Protein AF-A0A7S2HP47-F1 (afdb_monomer_lite)

Sequence (157 aa):
QTRPSLSLEQALSMQTELRDGFSSQFFQRELQILEKAYKSVPDTFIAERAKLFLTVQGPILTRYGFEASREGVIAMLDAAARFNDNKDYVTNRDALNKLIGLVDMDCGGSVLVRHLIDNVSLEVQVPRHGTFWDVKRALSELAGSDEILNKGVLCRR

Secondary structure (DSSP, 8-state):
-PPPPPPHHHHHHHHHHHHHHHHSHHHHHHHHHHHHHHTT-HHHHHHHHHHHHHHHHHHHHHHTT--SSHHHHHHHHHHHGGGTT-HHHHHHHHHHHHHTT---S--PEEEEEE-TTT--EEEEEE-TT--HHHHHHHHHHHHT-THHHHH------

Radius of gyration: 17.62 Å; chains: 1; bounding box: 33×52×38 Å

Organism: NCBI:txid327968

pLDDT: mean 78.92, std 16.42, range [37.59, 97.62]

Foldseek 3Di:
DDQQADDPVLLLVLLVQLLVLLLDPVLVVVLVVLCVVCVVPVVSSVVVLVVSSLVSNQVSLVVSPFHSDPVSVVSSCVNCVVCCVPPSSVVSVVSSCVSNVVDDDDDFDWDWDAQPPPRDIDIFTAGPSRDVLRVLVRLCVVQVHCCCNVPVHNDDD

Structure (mmCIF, N/CA/C/O backbone):
data_AF-A0A7S2HP47-F1
#
_entry.id   AF-A0A7S2HP47-F1
#
loop_
_atom_site.group_PDB
_atom_site.id
_atom_site.type_symbol
_atom_site.label_atom_id
_atom_site.label_alt_id
_atom_site.label_comp_id
_atom_site.label_asym_id
_atom_site.label_entity_id
_atom_site.label_seq_id
_atom_site.pdbx_PDB_ins_code
_atom_site.Cartn_x
_atom_site.Cartn_y
_atom_site.Cartn_z
_atom_site.occupancy
_atom_site.B_iso_or_equiv
_atom_site.auth_seq_id
_atom_site.auth_comp_id
_atom_site.auth_asym_id
_atom_site.auth_atom_id
_atom_site.pdbx_PDB_model_num
ATOM 1 N N . GLN A 1 1 ? 6.917 -15.016 19.484 1.00 41.88 1 GLN A N 1
ATOM 2 C CA . GLN A 1 1 ? 6.279 -13.687 19.595 1.00 41.88 1 GLN A CA 1
ATOM 3 C C . GLN A 1 1 ? 4.896 -13.794 18.968 1.00 41.88 1 GLN A C 1
ATOM 5 O O . GLN A 1 1 ? 4.782 -14.374 17.895 1.00 41.88 1 GLN A O 1
ATOM 10 N N . THR A 1 2 ? 3.847 -13.357 19.661 1.00 51.16 2 THR A N 1
ATOM 11 C CA . THR A 1 2 ? 2.474 -13.332 19.132 1.00 51.16 2 THR A CA 1
ATOM 12 C C . THR A 1 2 ? 2.396 -12.301 18.009 1.00 51.16 2 THR A C 1
ATOM 14 O O . THR A 1 2 ? 2.777 -11.153 18.231 1.00 51.16 2 THR A O 1
ATOM 17 N N . ARG A 1 3 ? 1.947 -12.694 16.808 1.00 60.16 3 ARG A N 1
ATOM 18 C CA . ARG A 1 3 ? 1.720 -11.733 15.715 1.00 60.16 3 ARG A CA 1
ATOM 19 C C . ARG A 1 3 ? 0.708 -10.676 16.186 1.00 60.16 3 ARG A C 1
ATOM 21 O O . ARG A 1 3 ? -0.297 -11.073 16.783 1.00 60.16 3 ARG A O 1
ATOM 28 N N . PRO A 1 4 ? 0.943 -9.375 15.941 1.00 68.88 4 PRO A N 1
ATOM 29 C CA . PRO A 1 4 ? -0.044 -8.343 16.236 1.00 68.88 4 PRO A CA 1
ATOM 30 C C . PRO A 1 4 ? -1.360 -8.671 15.522 1.00 68.88 4 PRO A C 1
ATOM 32 O O . PRO A 1 4 ? -1.368 -9.015 14.341 1.00 68.88 4 PRO A O 1
ATOM 35 N N . SER A 1 5 ? -2.472 -8.608 16.249 1.00 83.31 5 SER A N 1
ATOM 36 C CA . SER A 1 5 ? -3.814 -8.799 15.697 1.00 83.31 5 SER A CA 1
ATOM 37 C C . SER A 1 5 ? -4.457 -7.433 15.510 1.00 83.31 5 SER A C 1
ATOM 39 O O . SER A 1 5 ? -4.575 -6.693 16.482 1.00 83.31 5 SER A O 1
ATOM 41 N N . LEU A 1 6 ? -4.914 -7.124 14.297 1.00 91.62 6 LEU A N 1
ATOM 42 C CA . LEU A 1 6 ? -5.681 -5.911 14.016 1.00 91.62 6 LEU A CA 1
ATOM 43 C C . LEU A 1 6 ? -7.173 -6.143 14.272 1.00 91.62 6 LEU A C 1
ATOM 45 O O . LEU A 1 6 ? -7.722 -7.170 13.866 1.00 91.62 6 LEU A O 1
ATOM 49 N N . SER A 1 7 ? -7.836 -5.180 14.911 1.00 95.25 7 SER A N 1
ATOM 50 C CA . SER A 1 7 ? -9.293 -5.041 14.828 1.00 95.25 7 SER A CA 1
ATOM 51 C C . SER A 1 7 ? -9.696 -4.436 13.475 1.00 95.25 7 SER A C 1
ATOM 53 O O . SER A 1 7 ? -8.864 -3.858 12.772 1.00 95.25 7 SER A O 1
ATOM 55 N N . LEU A 1 8 ? -10.978 -4.544 13.101 1.00 93.25 8 LEU A N 1
ATOM 56 C CA . LEU A 1 8 ? -11.481 -3.921 11.870 1.00 93.25 8 LEU A CA 1
ATOM 57 C C . LEU A 1 8 ? -11.290 -2.397 11.904 1.00 93.25 8 LEU A C 1
ATOM 59 O O . LEU A 1 8 ? -10.833 -1.810 10.930 1.00 93.25 8 LEU A O 1
ATOM 63 N N . GLU A 1 9 ? -11.591 -1.770 13.041 1.00 96.38 9 GLU A N 1
ATOM 64 C CA . GLU A 1 9 ? -11.412 -0.330 13.246 1.00 96.38 9 GLU A CA 1
ATOM 65 C C . GLU A 1 9 ? -9.948 0.085 13.062 1.00 96.38 9 GLU A C 1
ATOM 67 O O . GLU A 1 9 ? -9.661 1.033 12.333 1.00 96.38 9 GLU A O 1
ATOM 72 N N . GLN A 1 10 ? -9.009 -0.671 13.638 1.00 96.19 10 GLN A N 1
ATOM 73 C CA . GLN A 1 10 ? -7.582 -0.412 13.456 1.00 96.19 10 GLN A CA 1
ATOM 74 C C . GLN A 1 10 ? -7.155 -0.577 11.996 1.00 96.19 10 GLN A C 1
ATOM 76 O O . GLN A 1 10 ? -6.383 0.232 11.491 1.00 96.19 10 GLN A O 1
ATOM 81 N N . ALA A 1 11 ? -7.665 -1.597 11.302 1.00 95.19 11 ALA A N 1
ATOM 82 C CA . ALA A 1 11 ? -7.354 -1.827 9.897 1.00 95.19 11 ALA A CA 1
ATOM 83 C C . ALA A 1 11 ? -7.863 -0.681 8.997 1.00 95.19 11 ALA A C 1
ATOM 85 O O . ALA A 1 11 ? -7.132 -0.220 8.120 1.00 95.19 11 ALA A O 1
ATOM 86 N N . LEU A 1 12 ? -9.077 -0.179 9.244 1.00 95.12 12 LEU A N 1
ATOM 87 C CA . LEU A 1 12 ? -9.656 0.961 8.522 1.00 95.12 12 LEU A CA 1
ATOM 88 C C . LEU A 1 12 ? -8.926 2.278 8.828 1.00 95.12 12 LEU A C 1
ATOM 90 O O . LEU A 1 12 ? -8.645 3.059 7.913 1.00 95.12 12 LEU A O 1
ATOM 94 N N . SER A 1 13 ? -8.587 2.513 10.098 1.00 96.69 13 SER A N 1
ATOM 95 C CA . SER A 1 13 ? -7.810 3.681 10.530 1.00 96.69 13 SER A CA 1
ATOM 96 C C . SER A 1 13 ? -6.430 3.690 9.872 1.00 96.69 13 SER A C 1
ATOM 98 O O . SER A 1 13 ? -6.030 4.679 9.260 1.00 96.69 13 SER A O 1
ATOM 100 N N . MET A 1 14 ? -5.747 2.545 9.874 1.00 95.81 14 MET A N 1
ATOM 101 C CA . MET A 1 14 ? -4.447 2.392 9.230 1.00 95.81 14 MET A CA 1
ATOM 102 C C . MET A 1 14 ? -4.511 2.643 7.719 1.00 95.81 14 MET A C 1
ATOM 104 O O . MET A 1 14 ? -3.655 3.343 7.183 1.00 95.81 14 MET A O 1
ATOM 108 N N . GLN A 1 15 ? -5.516 2.109 7.013 1.00 94.12 15 GLN A N 1
ATOM 109 C CA . GLN A 1 15 ? -5.695 2.389 5.581 1.00 94.12 15 GLN A CA 1
ATOM 110 C C . GLN A 1 15 ? -5.925 3.878 5.307 1.00 94.12 15 GLN A C 1
ATOM 112 O O . GLN A 1 15 ? -5.436 4.395 4.303 1.00 94.12 15 GLN A O 1
ATOM 117 N N . THR A 1 16 ? -6.642 4.565 6.199 1.00 95.00 16 THR A N 1
ATOM 118 C CA . THR A 1 16 ? -6.868 6.012 6.110 1.00 95.00 16 THR A CA 1
ATOM 119 C C . THR A 1 16 ? -5.557 6.776 6.279 1.00 95.00 16 THR A C 1
ATOM 121 O O . THR A 1 16 ? -5.214 7.574 5.413 1.00 95.00 16 THR A O 1
ATOM 124 N N . GLU A 1 17 ? -4.765 6.465 7.310 1.00 96.12 17 GLU A N 1
ATOM 125 C CA . GLU A 1 17 ? -3.449 7.086 7.522 1.00 96.12 17 GLU A CA 1
ATOM 126 C C . GLU A 1 17 ? -2.490 6.836 6.347 1.00 96.12 17 GLU A C 1
ATOM 128 O O . GLU A 1 17 ? -1.793 7.752 5.904 1.00 96.12 17 GLU A O 1
ATOM 133 N N . LEU A 1 18 ? -2.468 5.612 5.806 1.00 94.25 18 LEU A N 1
ATOM 134 C CA . LEU A 1 18 ? -1.651 5.273 4.637 1.00 94.25 18 LEU A CA 1
ATOM 135 C C . LEU A 1 18 ? -2.082 6.077 3.409 1.00 94.25 18 LEU A C 1
ATOM 137 O O . LEU A 1 18 ? -1.235 6.602 2.687 1.00 94.25 18 LEU A O 1
ATOM 141 N N . ARG A 1 19 ? -3.392 6.199 3.175 1.00 93.69 19 ARG A N 1
ATOM 142 C CA . ARG A 1 19 ? -3.943 6.993 2.074 1.00 93.69 19 ARG A CA 1
ATOM 143 C C . ARG A 1 19 ? -3.564 8.461 2.212 1.00 93.69 19 ARG A C 1
ATOM 145 O O . ARG A 1 19 ? -3.123 9.065 1.238 1.00 93.69 19 ARG A O 1
ATOM 152 N N . ASP A 1 20 ? -3.699 9.025 3.403 1.00 95.00 20 ASP A N 1
ATOM 153 C CA . ASP A 1 20 ? -3.357 10.420 3.668 1.00 95.00 20 ASP A CA 1
ATOM 154 C C . ASP A 1 20 ? -1.855 10.663 3.443 1.00 95.00 20 ASP A C 1
ATOM 156 O O . ASP A 1 20 ? -1.475 11.589 2.725 1.00 95.00 20 ASP A O 1
ATOM 160 N N . GLY A 1 21 ? -0.992 9.766 3.933 1.00 95.56 21 GLY A N 1
ATOM 161 C CA . GLY A 1 21 ? 0.452 9.833 3.695 1.00 95.56 21 GLY A CA 1
ATOM 162 C C . GLY A 1 21 ? 0.824 9.745 2.211 1.00 95.56 21 GLY A C 1
ATOM 163 O O . GLY A 1 21 ? 1.580 10.580 1.703 1.00 95.56 21 GLY A O 1
ATOM 164 N N . PHE A 1 22 ? 0.247 8.784 1.486 1.00 94.50 22 PHE A N 1
ATOM 165 C CA . PHE A 1 22 ? 0.495 8.611 0.054 1.00 94.50 22 PHE A CA 1
ATOM 166 C C . PHE A 1 22 ? -0.137 9.699 -0.812 1.00 94.50 22 PHE A C 1
ATOM 168 O O . PHE A 1 22 ? 0.347 9.949 -1.910 1.00 94.50 22 PHE A O 1
ATOM 175 N N . SER A 1 23 ? -1.195 10.367 -0.357 1.00 94.69 23 SER A N 1
ATOM 176 C CA . SER A 1 23 ? -1.818 11.472 -1.101 1.00 94.69 23 SER A CA 1
ATOM 177 C C . SER A 1 23 ? -1.089 12.801 -0.918 1.00 94.69 23 SER A C 1
ATOM 179 O O . SER A 1 23 ? -1.375 13.761 -1.634 1.00 94.69 23 SER A O 1
ATOM 181 N N . SER A 1 24 ? -0.121 12.864 0.003 1.00 96.62 24 SER A N 1
ATOM 182 C CA . SER A 1 24 ? 0.659 14.074 0.231 1.00 96.62 24 SER A CA 1
ATOM 183 C C . SER A 1 24 ? 1.382 14.527 -1.043 1.00 96.62 24 SER A C 1
ATOM 185 O O . SER A 1 24 ? 1.969 13.731 -1.782 1.00 96.62 24 SER A O 1
ATOM 187 N N . GLN A 1 25 ? 1.377 15.842 -1.287 1.00 95.31 25 GLN A N 1
ATOM 188 C CA . GLN A 1 25 ? 2.034 16.431 -2.459 1.00 95.31 25 GLN A CA 1
ATOM 189 C C . GLN A 1 25 ? 3.528 16.087 -2.507 1.00 95.31 25 GLN A C 1
ATOM 191 O O . GLN A 1 25 ? 4.080 15.878 -3.586 1.00 95.31 25 GLN A O 1
ATOM 196 N N . PHE A 1 26 ? 4.168 16.009 -1.338 1.00 95.31 26 PHE A N 1
ATOM 197 C CA . PHE A 1 26 ? 5.560 15.604 -1.211 1.00 95.31 26 PHE A CA 1
ATOM 198 C C . PHE A 1 26 ? 5.776 14.182 -1.743 1.00 95.31 26 PHE A C 1
ATOM 200 O O . PHE A 1 26 ? 6.570 13.995 -2.660 1.00 95.31 26 PHE A O 1
ATOM 207 N N . PHE A 1 27 ? 5.018 13.200 -1.245 1.00 95.88 27 PHE A N 1
ATOM 208 C CA . PHE A 1 27 ? 5.155 11.810 -1.678 1.00 95.88 27 PHE A CA 1
ATOM 209 C C . PHE A 1 27 ? 4.872 11.638 -3.174 1.00 95.88 27 PHE A C 1
ATOM 211 O O . PHE A 1 27 ? 5.653 11.011 -3.887 1.00 95.88 27 PHE A O 1
ATOM 218 N N . GLN A 1 28 ? 3.781 12.226 -3.670 1.00 95.69 28 GLN A N 1
ATOM 219 C CA . GLN A 1 28 ? 3.392 12.113 -5.078 1.00 95.69 28 GLN A CA 1
ATOM 220 C C . GLN A 1 28 ? 4.435 12.734 -6.017 1.00 95.69 28 GLN A C 1
ATOM 222 O O . GLN A 1 28 ? 4.706 12.194 -7.089 1.00 95.69 28 GLN A O 1
ATOM 227 N N . ARG A 1 2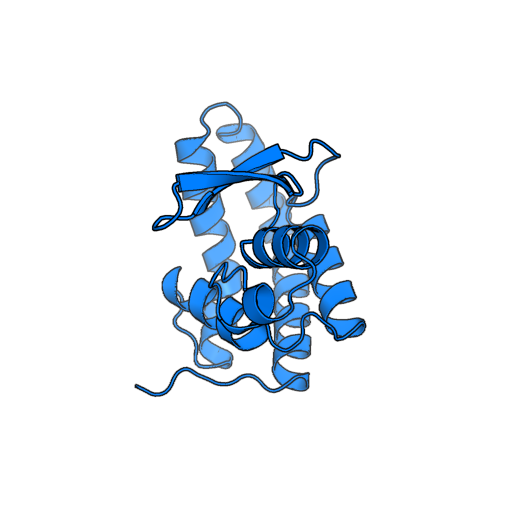9 ? 5.074 13.837 -5.608 1.00 95.44 29 ARG A N 1
ATOM 228 C CA . ARG A 1 29 ? 6.179 14.439 -6.362 1.00 95.44 29 ARG A CA 1
ATOM 229 C C . ARG A 1 29 ? 7.393 13.513 -6.422 1.00 95.44 29 ARG A C 1
ATOM 231 O O . ARG A 1 29 ? 7.936 13.316 -7.508 1.00 95.44 29 ARG A O 1
ATOM 238 N N . GLU A 1 30 ? 7.800 12.943 -5.292 1.00 96.06 30 GLU A N 1
ATOM 239 C CA . GLU A 1 30 ? 8.936 12.015 -5.241 1.00 96.06 30 GLU A CA 1
ATOM 240 C C . GLU A 1 30 ? 8.663 10.750 -6.063 1.00 96.06 30 GLU A C 1
ATOM 242 O O . GLU A 1 30 ? 9.531 10.306 -6.815 1.00 96.06 30 GLU A O 1
ATOM 247 N N . LEU A 1 31 ? 7.434 10.223 -6.016 1.00 93.75 31 LEU A N 1
ATOM 248 C CA . LEU A 1 31 ? 7.024 9.079 -6.829 1.00 93.75 31 LEU A CA 1
ATOM 249 C C . LEU A 1 31 ? 7.141 9.383 -8.330 1.00 93.75 31 LEU A C 1
ATOM 251 O O . LEU A 1 31 ? 7.724 8.594 -9.069 1.00 93.75 31 LEU A O 1
ATOM 255 N N . GLN A 1 32 ? 6.681 10.554 -8.778 1.00 93.00 32 GLN A N 1
ATOM 256 C CA .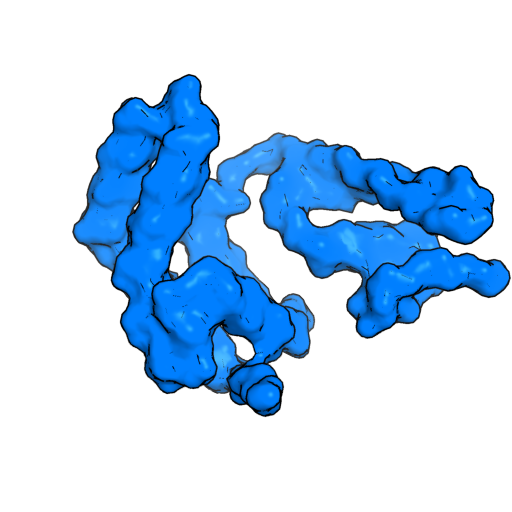 GLN A 1 32 ? 6.809 10.973 -10.179 1.00 93.00 32 GLN A CA 1
ATOM 257 C C . GLN A 1 32 ? 8.266 11.157 -10.622 1.00 93.00 32 GLN A C 1
ATOM 259 O O . GLN A 1 32 ? 8.610 10.852 -11.767 1.00 93.00 32 GLN A O 1
ATOM 264 N N . ILE A 1 33 ? 9.129 11.691 -9.751 1.00 94.56 33 ILE A N 1
ATOM 265 C CA . ILE A 1 33 ? 10.567 11.831 -10.033 1.00 94.56 33 ILE A CA 1
ATOM 266 C C . ILE A 1 33 ? 11.195 10.447 -10.202 1.00 94.56 33 ILE A C 1
ATOM 268 O O . ILE A 1 33 ? 11.905 10.206 -11.179 1.00 94.56 33 ILE A O 1
ATOM 272 N N . LEU A 1 34 ? 10.883 9.533 -9.287 1.00 93.19 34 LEU A N 1
ATOM 273 C CA . LEU A 1 34 ? 11.381 8.164 -9.279 1.00 93.19 34 LEU A CA 1
ATOM 274 C C . LEU A 1 34 ? 10.927 7.392 -10.527 1.00 93.19 34 LEU A C 1
ATOM 276 O O . LEU A 1 34 ? 11.746 6.746 -11.181 1.00 93.19 34 LEU A O 1
ATOM 280 N N . GLU A 1 35 ? 9.654 7.513 -10.912 1.00 90.62 35 GLU A N 1
ATOM 281 C CA . GLU A 1 35 ? 9.124 6.948 -12.157 1.00 90.62 35 GLU A CA 1
ATOM 282 C C . GLU A 1 35 ? 9.863 7.487 -13.382 1.00 90.62 35 GLU A C 1
ATOM 284 O O . GLU A 1 35 ? 10.304 6.714 -14.228 1.00 90.62 35 GLU A O 1
ATOM 289 N N . LYS A 1 36 ? 10.080 8.800 -13.482 1.00 92.19 36 LYS A N 1
ATOM 290 C CA . LYS A 1 36 ? 10.814 9.375 -14.621 1.00 92.19 36 LYS A CA 1
ATOM 291 C C . LYS A 1 36 ? 12.272 8.922 -14.675 1.00 92.19 36 LYS A C 1
ATOM 293 O O . LYS A 1 36 ? 12.792 8.722 -15.770 1.00 92.19 36 LYS A O 1
ATOM 298 N N . ALA A 1 37 ? 12.920 8.768 -13.523 1.00 90.62 37 ALA A N 1
ATOM 299 C CA . ALA A 1 37 ? 14.332 8.412 -13.439 1.00 90.62 37 ALA A CA 1
ATOM 300 C C . ALA A 1 37 ? 14.600 6.931 -13.748 1.00 90.62 37 ALA A C 1
ATOM 302 O O . ALA A 1 37 ? 15.600 6.616 -14.389 1.00 90.62 37 ALA A O 1
ATOM 303 N N . TYR A 1 38 ? 13.715 6.028 -13.310 1.00 88.56 38 TYR A N 1
ATOM 304 C CA . TYR A 1 38 ? 14.006 4.591 -13.298 1.00 88.56 38 TYR A CA 1
ATOM 305 C C . TYR A 1 38 ? 13.005 3.717 -14.056 1.00 88.56 38 TYR A C 1
ATOM 307 O O . TYR A 1 38 ? 13.199 2.507 -14.101 1.00 88.56 38 TYR A O 1
ATOM 315 N N . LYS A 1 39 ? 11.973 4.265 -14.716 1.00 79.31 39 LYS A N 1
ATOM 316 C CA . LYS A 1 39 ? 10.979 3.451 -15.453 1.00 79.31 39 LYS A CA 1
ATOM 317 C C . LYS A 1 39 ? 11.581 2.508 -16.507 1.00 79.31 39 LYS A C 1
ATOM 319 O O . LYS A 1 39 ? 10.969 1.493 -16.821 1.00 79.31 39 LYS A O 1
ATOM 324 N N . SER A 1 40 ? 12.765 2.811 -17.042 1.00 83.00 40 SER A N 1
ATOM 325 C CA . SER A 1 40 ? 13.498 1.950 -17.985 1.00 83.00 40 SER A CA 1
ATOM 326 C C . SER A 1 40 ? 14.424 0.918 -17.323 1.00 83.00 40 SER A C 1
ATOM 328 O O . SER A 1 40 ? 14.985 0.083 -18.029 1.00 83.00 40 SER A O 1
ATOM 330 N N . VAL A 1 41 ? 14.582 0.946 -15.994 1.00 86.75 41 VAL A N 1
ATOM 331 C CA . VAL A 1 41 ? 15.437 0.040 -15.209 1.00 86.75 41 VAL A CA 1
ATOM 332 C C . VAL A 1 41 ? 14.585 -0.633 -14.119 1.00 86.75 41 VAL A C 1
ATOM 334 O O . VAL A 1 41 ? 14.550 -0.157 -12.981 1.00 86.75 41 VAL A O 1
ATOM 337 N N . PRO A 1 42 ? 13.866 -1.725 -14.454 1.00 78.25 42 PRO A N 1
ATOM 338 C CA . PRO A 1 42 ? 12.815 -2.289 -13.604 1.00 78.25 42 PRO A CA 1
ATOM 339 C C . PRO A 1 42 ? 13.265 -2.654 -12.186 1.00 78.25 42 PRO A C 1
ATOM 341 O O . PRO A 1 42 ? 12.579 -2.311 -11.226 1.00 78.25 42 PRO A O 1
ATOM 344 N N . ASP A 1 43 ? 14.427 -3.291 -12.034 1.00 80.00 43 ASP A N 1
ATOM 345 C CA . ASP A 1 43 ? 14.905 -3.750 -10.723 1.00 80.00 43 ASP A CA 1
ATOM 346 C C . ASP A 1 43 ? 15.231 -2.575 -9.790 1.00 80.00 43 ASP A C 1
ATOM 348 O O . ASP A 1 43 ? 14.821 -2.559 -8.626 1.00 80.00 43 ASP A O 1
ATOM 352 N N . THR A 1 44 ? 15.902 -1.546 -10.317 1.00 84.25 44 THR A N 1
ATOM 353 C CA . THR A 1 44 ? 16.198 -0.314 -9.573 1.00 84.25 44 THR A CA 1
ATOM 354 C C . THR A 1 44 ? 14.918 0.438 -9.233 1.00 84.25 44 THR A C 1
ATOM 356 O O . THR A 1 44 ? 14.757 0.888 -8.101 1.00 84.25 44 THR A O 1
ATOM 359 N N . PHE A 1 45 ? 13.974 0.527 -10.174 1.00 85.88 45 PHE A N 1
ATOM 360 C CA . PHE A 1 45 ? 12.676 1.153 -9.934 1.00 85.88 45 PHE A CA 1
ATOM 361 C C . PHE A 1 45 ? 11.925 0.479 -8.784 1.00 85.88 45 PHE A C 1
ATOM 363 O O . PHE A 1 45 ? 11.450 1.163 -7.881 1.00 85.88 45 PHE A O 1
ATOM 370 N N . ILE A 1 46 ? 11.856 -0.856 -8.776 1.00 82.75 46 ILE A N 1
ATOM 371 C CA . ILE A 1 46 ? 11.190 -1.620 -7.715 1.00 82.75 46 ILE A CA 1
ATOM 372 C C . ILE A 1 46 ? 11.870 -1.376 -6.362 1.00 82.75 46 ILE A C 1
ATOM 374 O O . ILE A 1 46 ? 11.180 -1.122 -5.371 1.00 82.75 46 ILE A O 1
ATOM 378 N N . ALA A 1 47 ? 13.204 -1.423 -6.313 1.00 83.06 47 ALA A N 1
ATOM 379 C CA . ALA A 1 47 ? 13.960 -1.223 -5.080 1.00 83.06 47 ALA A CA 1
ATOM 380 C C . ALA A 1 47 ? 13.784 0.193 -4.507 1.00 83.06 47 ALA A C 1
ATOM 382 O O . ALA A 1 47 ? 13.488 0.345 -3.320 1.00 83.06 47 ALA A O 1
ATOM 383 N N . GLU A 1 48 ? 13.918 1.230 -5.335 1.00 89.88 48 GLU A N 1
ATOM 384 C CA . GLU A 1 48 ? 13.754 2.620 -4.899 1.00 89.88 48 GLU A CA 1
ATOM 385 C C . GLU A 1 48 ? 12.298 2.927 -4.531 1.00 89.88 48 GLU A C 1
ATOM 387 O O . GLU A 1 48 ? 12.037 3.583 -3.521 1.00 89.88 48 GLU A O 1
ATOM 392 N N . ARG A 1 49 ? 11.323 2.400 -5.283 1.00 89.31 49 ARG A N 1
ATOM 393 C CA . ARG A 1 49 ? 9.897 2.563 -4.965 1.00 89.31 49 ARG A CA 1
ATOM 394 C C . ARG A 1 49 ? 9.556 1.937 -3.614 1.00 89.31 49 ARG A C 1
ATOM 396 O O . ARG A 1 49 ? 8.842 2.553 -2.828 1.00 89.31 49 ARG A O 1
ATOM 403 N N . ALA A 1 50 ? 10.102 0.759 -3.306 1.00 87.50 50 ALA A N 1
ATOM 404 C CA . ALA A 1 50 ? 9.920 0.123 -2.002 1.00 87.50 50 ALA A CA 1
ATOM 405 C C . ALA A 1 50 ? 10.486 0.980 -0.855 1.00 87.50 50 ALA A C 1
ATOM 407 O O . ALA A 1 50 ? 9.829 1.128 0.176 1.00 87.50 50 ALA A O 1
ATOM 408 N N . LYS A 1 51 ? 11.665 1.594 -1.043 1.00 91.25 51 LYS A N 1
ATOM 409 C CA . LYS A 1 51 ? 12.245 2.529 -0.062 1.00 91.25 51 LYS A CA 1
ATOM 410 C C . LYS A 1 51 ? 11.355 3.752 0.140 1.00 91.25 51 LYS A C 1
ATOM 412 O O . LYS A 1 51 ? 11.059 4.095 1.281 1.00 91.25 51 LYS A O 1
ATOM 417 N N . LEU A 1 52 ? 10.893 4.373 -0.949 1.00 93.12 52 LEU A N 1
ATOM 418 C CA . LEU A 1 52 ? 10.001 5.531 -0.891 1.00 93.12 52 LEU A CA 1
ATOM 419 C C . LEU A 1 52 ? 8.705 5.189 -0.143 1.00 93.12 52 LEU A C 1
ATOM 421 O O . LEU A 1 52 ? 8.268 5.949 0.715 1.00 93.12 52 LEU A O 1
ATOM 425 N N . PHE A 1 53 ? 8.110 4.025 -0.399 1.00 92.94 53 PHE A N 1
ATOM 426 C CA . PHE A 1 53 ? 6.875 3.606 0.268 1.00 92.94 53 PHE A CA 1
ATOM 427 C C . PHE A 1 53 ? 7.080 3.388 1.770 1.00 92.94 53 PHE A C 1
ATOM 429 O O . PHE A 1 53 ? 6.242 3.811 2.569 1.00 92.94 53 PHE A O 1
ATOM 436 N N . LEU A 1 54 ? 8.218 2.809 2.163 1.00 91.81 54 LEU A N 1
ATOM 437 C CA . LEU A 1 54 ? 8.588 2.627 3.567 1.00 91.81 54 LEU A CA 1
ATOM 438 C C . LEU A 1 54 ? 8.724 3.950 4.336 1.00 91.81 54 LEU A C 1
ATOM 440 O O . LEU A 1 54 ? 8.501 3.949 5.545 1.00 91.81 54 LEU A O 1
ATOM 444 N N . THR A 1 5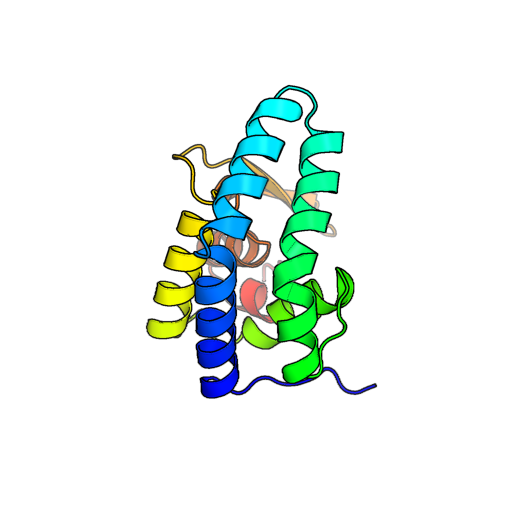5 ? 8.997 5.079 3.668 1.00 95.94 55 THR A N 1
ATOM 445 C CA . THR A 1 55 ? 9.007 6.400 4.333 1.00 95.94 55 THR A CA 1
ATOM 446 C C . THR A 1 55 ? 7.637 6.794 4.890 1.00 95.94 55 THR A C 1
ATOM 448 O O . THR A 1 55 ? 7.562 7.450 5.927 1.00 95.94 55 THR A O 1
ATOM 451 N N . VAL A 1 56 ? 6.557 6.347 4.240 1.00 96.44 56 VAL A N 1
ATOM 452 C CA . VAL A 1 56 ? 5.173 6.550 4.691 1.00 96.44 56 VAL A CA 1
ATOM 453 C C . VAL A 1 56 ? 4.731 5.397 5.588 1.00 96.44 56 VAL A C 1
ATOM 455 O O . VAL A 1 56 ? 4.189 5.618 6.668 1.00 96.44 56 VAL A O 1
ATOM 458 N N . GLN A 1 57 ? 4.984 4.156 5.167 1.00 94.75 57 GLN A N 1
ATOM 459 C CA . GLN A 1 57 ? 4.508 2.965 5.871 1.00 94.75 57 GLN A CA 1
ATOM 460 C C . GLN A 1 57 ? 5.172 2.794 7.240 1.00 94.75 57 GLN A C 1
ATOM 462 O O . GLN A 1 57 ? 4.481 2.477 8.199 1.00 94.75 57 GLN A O 1
ATOM 467 N N . GLY A 1 58 ? 6.481 3.025 7.366 1.00 95.88 58 GLY A N 1
ATOM 468 C CA . GLY A 1 58 ? 7.238 2.747 8.592 1.00 95.88 58 GLY A CA 1
ATOM 469 C C . GLY A 1 58 ? 6.685 3.443 9.846 1.00 95.88 58 GLY A C 1
ATOM 470 O O . GLY A 1 58 ? 6.366 2.763 10.829 1.00 95.88 58 GLY A O 1
ATOM 471 N N . PRO A 1 59 ? 6.505 4.778 9.833 1.00 97.62 59 PRO A N 1
ATOM 472 C CA . PRO A 1 59 ? 5.927 5.501 10.966 1.00 97.62 59 PRO A CA 1
ATOM 473 C C . PRO A 1 59 ? 4.492 5.080 11.304 1.00 97.62 59 PRO A C 1
ATOM 475 O O . PRO A 1 59 ? 4.095 5.170 12.461 1.00 97.62 59 PRO A O 1
ATOM 478 N N . ILE A 1 60 ? 3.715 4.621 10.320 1.00 97.12 60 ILE A N 1
ATOM 479 C CA . ILE A 1 60 ? 2.340 4.155 10.534 1.00 97.12 60 ILE A CA 1
ATOM 480 C C . ILE A 1 60 ? 2.364 2.749 11.138 1.00 97.12 60 ILE A C 1
ATOM 482 O O . ILE A 1 60 ? 1.785 2.534 12.195 1.00 97.12 60 ILE A O 1
ATOM 486 N N . LEU A 1 61 ? 3.100 1.810 10.540 1.00 94.94 61 LEU A N 1
ATOM 487 C CA . LEU A 1 61 ? 3.233 0.420 10.994 1.00 94.94 61 LEU A CA 1
ATOM 488 C C . LEU A 1 61 ? 3.584 0.318 12.481 1.00 94.94 61 LEU A C 1
ATOM 490 O O . LEU A 1 61 ? 2.940 -0.429 13.219 1.00 94.94 61 LEU A O 1
ATOM 494 N N . THR A 1 62 ? 4.545 1.124 12.935 1.00 96.31 62 THR A N 1
ATOM 495 C CA . THR A 1 62 ? 4.999 1.115 14.335 1.00 96.31 62 THR A CA 1
ATOM 496 C C . THR A 1 62 ? 3.908 1.513 15.328 1.00 96.31 62 THR A C 1
ATOM 498 O O . THR A 1 62 ? 3.849 0.939 16.414 1.00 96.31 62 THR A O 1
ATOM 501 N N . ARG A 1 63 ? 2.976 2.403 14.955 1.00 96.69 63 ARG A N 1
ATOM 502 C CA . ARG A 1 63 ? 1.821 2.781 15.799 1.00 96.69 63 ARG A CA 1
ATOM 503 C C . ARG A 1 63 ? 0.856 1.624 16.036 1.00 96.69 63 ARG A C 1
ATOM 505 O O . ARG A 1 63 ? 0.201 1.578 17.071 1.00 96.69 63 ARG A O 1
ATOM 512 N N . TYR A 1 64 ? 0.793 0.687 15.096 1.00 95.69 64 TYR A N 1
ATOM 513 C CA . TYR A 1 64 ? -0.067 -0.493 15.166 1.00 95.69 64 TYR A CA 1
ATOM 514 C C . TYR A 1 64 ? 0.687 -1.754 15.622 1.00 95.69 64 TYR A C 1
ATOM 516 O O . TYR A 1 64 ? 0.145 -2.856 15.563 1.00 95.69 64 TYR A O 1
ATOM 524 N N . GLY A 1 65 ? 1.929 -1.605 16.095 1.00 94.81 65 GLY A N 1
ATOM 525 C CA . GLY A 1 65 ? 2.733 -2.705 16.630 1.00 94.81 65 GLY A CA 1
ATOM 526 C C . GLY A 1 65 ? 3.440 -3.557 15.573 1.00 94.81 65 GLY A C 1
ATOM 527 O O . GLY A 1 65 ? 3.897 -4.653 15.893 1.00 94.81 65 GLY A O 1
ATOM 528 N N . PHE A 1 66 ? 3.544 -3.075 14.334 1.00 94.31 66 PHE A N 1
ATOM 529 C CA . PHE A 1 66 ? 4.324 -3.715 13.276 1.00 94.31 66 PHE A CA 1
ATOM 530 C C . PHE A 1 66 ? 5.704 -3.070 13.148 1.00 94.31 66 PHE A C 1
ATOM 532 O O . PHE A 1 66 ? 5.911 -1.902 13.469 1.00 94.31 66 PHE A O 1
ATOM 539 N N . GLU A 1 67 ? 6.665 -3.838 12.654 1.00 94.56 67 GLU A N 1
ATOM 540 C CA . GLU A 1 67 ? 8.007 -3.333 12.385 1.00 94.56 67 GLU A CA 1
ATOM 541 C C . GLU A 1 67 ? 8.000 -2.337 11.208 1.00 94.56 67 GLU A C 1
ATOM 543 O O . GLU A 1 67 ? 7.249 -2.502 10.248 1.00 94.56 67 GLU A O 1
ATOM 548 N N . ALA A 1 68 ? 8.859 -1.314 11.245 1.00 94.56 68 ALA A N 1
ATOM 549 C CA . ALA A 1 68 ? 9.072 -0.390 10.125 1.00 94.56 68 ALA A CA 1
ATOM 550 C C . ALA A 1 68 ? 9.964 -1.017 9.032 1.00 94.56 68 ALA A C 1
ATOM 552 O O . ALA A 1 68 ? 11.000 -0.469 8.660 1.00 94.56 68 ALA A O 1
ATOM 553 N N . SER A 1 69 ? 9.575 -2.194 8.548 1.00 90.19 69 SER A N 1
ATOM 554 C CA . SER A 1 69 ? 10.336 -3.016 7.607 1.00 90.19 69 SER A CA 1
ATOM 555 C C . SER A 1 69 ? 9.417 -3.645 6.561 1.00 90.19 69 SER A C 1
ATOM 557 O O . SER A 1 69 ? 8.187 -3.588 6.656 1.00 90.19 69 SER A O 1
ATOM 559 N N . ARG A 1 70 ? 10.013 -4.283 5.550 1.00 85.38 70 ARG A N 1
ATOM 560 C CA . ARG A 1 70 ? 9.262 -5.069 4.564 1.00 85.38 70 ARG A CA 1
ATOM 561 C C . ARG A 1 70 ? 8.509 -6.216 5.240 1.00 85.38 70 ARG A C 1
ATOM 563 O O . ARG A 1 70 ? 7.368 -6.504 4.886 1.00 85.38 70 ARG A O 1
ATOM 570 N N . GLU A 1 71 ? 9.136 -6.852 6.216 1.00 86.00 71 GLU A N 1
ATOM 571 C CA . GLU A 1 71 ? 8.574 -7.932 7.018 1.00 86.00 71 GLU A CA 1
ATOM 572 C C . GLU A 1 71 ? 7.367 -7.430 7.821 1.00 86.00 71 GLU A C 1
ATOM 574 O O . GLU A 1 71 ? 6.336 -8.103 7.864 1.00 86.00 71 GLU A O 1
ATOM 579 N N . GLY A 1 72 ? 7.446 -6.213 8.367 1.00 85.88 72 GLY A N 1
ATOM 580 C CA . GLY A 1 72 ? 6.327 -5.546 9.028 1.00 85.88 72 GLY A CA 1
ATOM 581 C C . GLY A 1 72 ? 5.153 -5.249 8.095 1.00 85.88 72 GLY A C 1
ATOM 582 O O . GLY A 1 72 ? 4.009 -5.501 8.470 1.00 85.88 72 GLY A O 1
ATOM 583 N N . VAL A 1 73 ? 5.411 -4.813 6.854 1.00 87.00 73 VAL A N 1
ATOM 584 C CA . VAL A 1 73 ? 4.365 -4.657 5.822 1.00 87.00 73 VAL A CA 1
ATOM 585 C C . VAL A 1 73 ? 3.681 -5.997 5.533 1.00 87.00 73 VAL A C 1
ATOM 587 O O . VAL A 1 73 ? 2.455 -6.065 5.478 1.00 87.00 73 VAL A O 1
ATOM 590 N N . ILE A 1 74 ? 4.449 -7.078 5.371 1.00 83.19 74 ILE A N 1
ATOM 591 C CA . ILE A 1 74 ? 3.893 -8.416 5.117 1.00 83.19 74 ILE A CA 1
ATOM 592 C C . ILE A 1 74 ? 3.042 -8.879 6.306 1.00 83.19 74 ILE A C 1
ATOM 594 O O . ILE A 1 74 ? 1.928 -9.363 6.110 1.00 83.19 74 ILE A O 1
ATOM 598 N N . ALA A 1 75 ? 3.531 -8.696 7.534 1.00 83.06 75 ALA A N 1
ATOM 599 C CA . ALA A 1 75 ? 2.795 -9.042 8.746 1.00 83.06 75 ALA A CA 1
ATOM 600 C C . ALA A 1 75 ? 1.498 -8.229 8.893 1.00 83.06 75 ALA A C 1
ATOM 602 O O . ALA A 1 75 ? 0.471 -8.777 9.287 1.00 83.06 75 ALA A O 1
ATOM 603 N N . MET A 1 76 ? 1.528 -6.943 8.535 1.00 90.25 76 MET A N 1
ATOM 604 C CA . MET A 1 76 ? 0.355 -6.071 8.506 1.00 90.25 76 MET A CA 1
ATOM 605 C C . MET A 1 76 ? -0.690 -6.563 7.496 1.00 90.25 76 MET A C 1
ATOM 607 O O . MET A 1 76 ? -1.869 -6.658 7.838 1.00 90.25 76 MET A O 1
ATOM 611 N N . LEU A 1 77 ? -0.272 -6.920 6.276 1.00 86.88 77 LEU A N 1
ATOM 612 C CA . LEU A 1 77 ? -1.173 -7.470 5.257 1.00 86.88 77 LEU A CA 1
ATOM 613 C C . LEU A 1 77 ? -1.793 -8.804 5.703 1.00 86.88 77 LEU A C 1
ATOM 615 O O . LEU A 1 77 ? -2.997 -8.993 5.548 1.00 86.88 77 LEU A O 1
ATOM 619 N N . ASP A 1 78 ? -1.000 -9.701 6.297 1.00 85.75 78 ASP A N 1
ATOM 620 C CA . ASP A 1 78 ? -1.473 -10.985 6.840 1.00 85.75 78 ASP A CA 1
ATOM 621 C C . ASP A 1 78 ? -2.502 -10.781 7.965 1.00 85.75 78 ASP A C 1
ATOM 623 O O . ASP A 1 78 ? -3.571 -11.393 7.968 1.00 85.75 78 ASP A O 1
ATOM 627 N N . ALA A 1 79 ? -2.230 -9.854 8.889 1.00 88.56 79 ALA A N 1
ATOM 628 C CA . ALA A 1 79 ? -3.147 -9.527 9.978 1.00 88.56 79 ALA A CA 1
ATOM 629 C C . ALA A 1 79 ? -4.481 -8.955 9.468 1.00 88.56 79 ALA A C 1
ATOM 631 O O . ALA A 1 79 ? -5.539 -9.288 10.013 1.00 88.56 79 ALA A O 1
ATOM 632 N N . ALA A 1 80 ? -4.435 -8.127 8.421 1.00 88.25 80 ALA A N 1
ATOM 633 C CA . ALA A 1 80 ? -5.604 -7.464 7.856 1.00 88.25 80 ALA A CA 1
ATOM 634 C C . ALA A 1 80 ? -6.385 -8.320 6.839 1.00 88.25 80 ALA A C 1
ATOM 636 O O . ALA A 1 80 ? -7.543 -8.014 6.560 1.00 88.25 80 ALA A O 1
ATOM 637 N N . ALA A 1 81 ? -5.813 -9.421 6.334 1.00 86.06 81 ALA A N 1
ATOM 638 C CA . ALA A 1 81 ? -6.434 -10.283 5.319 1.00 86.06 81 ALA A CA 1
ATOM 639 C C . ALA A 1 81 ? -7.823 -10.818 5.718 1.00 86.06 81 ALA A C 1
ATOM 641 O O . ALA A 1 81 ? -8.678 -11.035 4.861 1.00 86.06 81 ALA A O 1
ATOM 642 N N . ARG A 1 82 ? -8.081 -10.976 7.023 1.00 86.38 82 ARG A N 1
ATOM 643 C CA . ARG A 1 82 ? -9.389 -11.386 7.568 1.00 86.38 82 ARG A CA 1
ATOM 644 C C . ARG A 1 82 ? -10.529 -10.395 7.289 1.00 86.38 82 ARG A C 1
ATOM 646 O O . ARG A 1 82 ? -11.683 -10.731 7.519 1.00 86.38 82 ARG A O 1
ATOM 653 N N . PHE A 1 83 ? -10.216 -9.178 6.841 1.00 90.06 83 PHE A N 1
ATOM 654 C CA . PHE A 1 83 ? -11.187 -8.128 6.528 1.00 90.06 83 PHE A CA 1
ATOM 655 C C . PHE A 1 83 ? -11.447 -7.975 5.023 1.00 90.06 83 PHE A C 1
ATOM 657 O O . PHE A 1 83 ? -12.146 -7.049 4.627 1.00 90.06 83 PHE A O 1
ATOM 664 N N . ASN A 1 84 ? -10.935 -8.876 4.176 1.00 83.75 84 ASN A N 1
ATOM 665 C CA . ASN A 1 84 ? -11.110 -8.799 2.719 1.00 83.75 84 ASN A CA 1
ATOM 666 C C . ASN A 1 84 ? -12.571 -8.902 2.243 1.00 83.75 84 ASN A C 1
ATOM 668 O O . ASN A 1 84 ? -12.859 -8.469 1.131 1.00 83.75 84 ASN A O 1
ATOM 672 N N . ASP A 1 85 ? -13.486 -9.408 3.073 1.00 82.94 85 ASP A N 1
ATOM 673 C CA . ASP A 1 85 ? -14.927 -9.436 2.774 1.00 82.94 85 ASP A CA 1
ATOM 674 C C . ASP A 1 85 ? -15.670 -8.184 3.285 1.00 82.94 85 ASP A C 1
ATOM 676 O O . ASP A 1 85 ? -16.857 -7.990 3.011 1.00 82.94 85 ASP A O 1
ATOM 680 N N . ASN A 1 86 ? -14.993 -7.307 4.037 1.00 92.12 86 ASN A N 1
ATOM 681 C CA . ASN A 1 86 ? -15.575 -6.059 4.517 1.00 92.12 86 ASN A CA 1
ATOM 682 C C . ASN A 1 86 ? -15.549 -4.990 3.412 1.00 92.12 86 ASN A C 1
ATOM 684 O O . ASN A 1 86 ? -14.494 -4.618 2.900 1.00 92.12 86 ASN A O 1
ATOM 688 N N . LYS A 1 87 ? -16.729 -4.458 3.076 1.00 91.12 87 LYS A N 1
ATOM 689 C CA . LYS A 1 87 ? -16.908 -3.498 1.974 1.00 91.12 87 LYS A CA 1
ATOM 690 C C . LYS A 1 87 ? -16.094 -2.214 2.142 1.00 91.12 87 LYS A C 1
ATOM 692 O O . LYS A 1 87 ? -15.531 -1.728 1.161 1.00 91.12 87 LYS A O 1
ATOM 697 N N . ASP A 1 88 ? -16.012 -1.684 3.358 1.00 91.00 88 ASP A N 1
ATOM 698 C CA . ASP A 1 88 ? -15.288 -0.438 3.629 1.00 91.00 88 ASP A CA 1
ATOM 699 C C . ASP A 1 88 ? -13.778 -0.659 3.502 1.00 91.00 88 ASP A C 1
ATOM 701 O O . ASP A 1 88 ? -13.075 0.131 2.871 1.00 91.00 88 ASP A O 1
ATOM 705 N N . TYR A 1 89 ? -13.291 -1.793 4.015 1.00 89.50 89 TYR A N 1
ATOM 706 C CA . TYR A 1 89 ? -11.890 -2.192 3.906 1.00 89.50 89 TYR A CA 1
ATOM 707 C C . TYR A 1 89 ? -11.462 -2.386 2.445 1.00 89.50 89 TYR A C 1
ATOM 709 O O . TYR A 1 89 ? -10.393 -1.920 2.042 1.00 89.50 89 TYR A O 1
ATOM 717 N N . VAL A 1 90 ? -12.307 -3.031 1.633 1.00 86.31 90 VAL A N 1
ATOM 718 C CA . VAL A 1 90 ? -12.079 -3.205 0.189 1.00 86.31 90 VAL A CA 1
ATOM 719 C C . VAL A 1 90 ? -12.065 -1.857 -0.525 1.00 86.31 90 VAL A C 1
ATOM 721 O O . VAL A 1 90 ? -11.120 -1.565 -1.252 1.00 86.31 90 VAL A O 1
ATOM 724 N N . THR A 1 91 ? -13.053 -0.999 -0.261 1.00 87.50 91 THR A N 1
ATOM 725 C CA . THR A 1 91 ? -13.147 0.332 -0.882 1.00 87.50 91 THR A CA 1
ATOM 726 C C . THR A 1 91 ? -11.897 1.169 -0.603 1.00 87.50 91 THR A C 1
ATOM 728 O O . THR A 1 91 ? -11.321 1.770 -1.513 1.00 87.50 91 THR A O 1
ATOM 731 N N . ASN A 1 92 ? -11.429 1.174 0.647 1.00 86.88 92 ASN A N 1
ATOM 732 C CA . ASN A 1 92 ? -10.220 1.890 1.038 1.00 86.88 92 ASN A CA 1
ATOM 733 C C . ASN A 1 92 ? -8.957 1.295 0.410 1.00 86.88 92 ASN A C 1
ATOM 735 O O . ASN A 1 92 ? -8.101 2.045 -0.061 1.00 86.88 92 ASN A O 1
ATOM 739 N N . ARG A 1 93 ? -8.842 -0.037 0.366 1.00 87.25 93 ARG A N 1
ATOM 740 C CA . ARG A 1 93 ? -7.727 -0.732 -0.291 1.00 87.25 93 ARG A CA 1
ATOM 741 C C . ARG A 1 93 ? -7.652 -0.382 -1.774 1.00 87.25 93 ARG A C 1
ATOM 743 O O . ARG A 1 93 ? -6.570 -0.093 -2.276 1.00 87.25 93 ARG A O 1
ATOM 750 N N . ASP A 1 94 ? -8.781 -0.387 -2.468 1.00 85.38 94 ASP A N 1
ATOM 751 C CA . ASP A 1 94 ? -8.828 -0.129 -3.905 1.00 85.38 94 ASP A CA 1
ATOM 752 C C . ASP A 1 94 ? -8.474 1.336 -4.209 1.00 85.38 94 ASP A C 1
ATOM 754 O O . ASP A 1 94 ? -7.685 1.617 -5.116 1.00 85.38 94 ASP A O 1
ATOM 758 N N . ALA A 1 95 ? -8.966 2.274 -3.390 1.00 84.94 95 ALA A N 1
ATOM 759 C CA . ALA A 1 95 ? -8.567 3.679 -3.458 1.00 84.94 95 ALA A CA 1
ATOM 760 C C . ALA A 1 95 ? -7.060 3.866 -3.206 1.00 84.94 95 ALA A C 1
ATOM 762 O O . ALA A 1 95 ? -6.405 4.614 -3.936 1.00 84.94 95 ALA A O 1
ATOM 763 N N . LEU A 1 96 ? -6.502 3.163 -2.214 1.00 86.00 96 LEU A N 1
ATOM 764 C CA . LEU A 1 96 ? -5.072 3.175 -1.911 1.00 86.00 96 LEU A CA 1
ATOM 765 C C . LEU A 1 96 ? -4.258 2.660 -3.101 1.00 86.00 96 LEU A C 1
ATOM 767 O O . LEU A 1 96 ? -3.348 3.345 -3.550 1.00 86.00 96 LEU A O 1
ATOM 771 N N . ASN A 1 97 ? -4.617 1.495 -3.645 1.00 83.94 97 ASN A N 1
ATOM 772 C CA . ASN A 1 97 ? -3.928 0.881 -4.778 1.00 83.94 97 ASN A CA 1
ATOM 773 C C . ASN A 1 97 ? -3.937 1.796 -6.007 1.00 83.94 97 ASN A C 1
ATOM 775 O O . ASN A 1 97 ? -2.917 1.924 -6.687 1.00 83.94 97 ASN A O 1
ATOM 779 N N . LYS A 1 98 ? -5.065 2.463 -6.279 1.00 84.12 98 LYS A N 1
ATOM 780 C CA . LYS A 1 98 ? -5.169 3.437 -7.370 1.00 84.12 98 LYS A CA 1
ATOM 781 C C . LYS A 1 98 ? -4.233 4.627 -7.153 1.00 84.12 98 LYS A C 1
ATOM 783 O O . LYS A 1 98 ? -3.545 5.037 -8.081 1.00 84.12 98 LYS A O 1
ATOM 788 N N . LEU A 1 99 ? -4.181 5.155 -5.93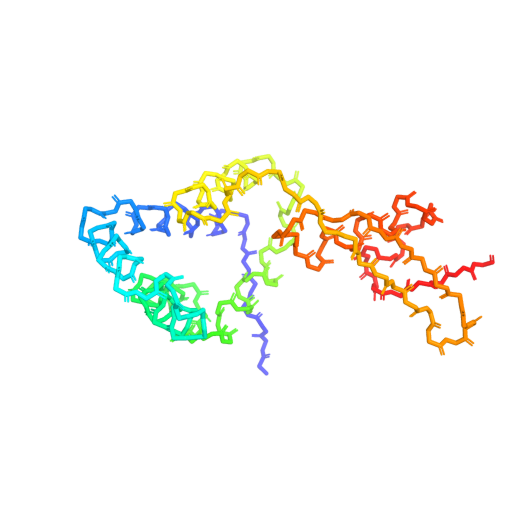1 1.00 85.88 99 LEU A N 1
ATOM 789 C CA . LEU A 1 99 ? -3.372 6.323 -5.570 1.00 85.88 99 LEU A CA 1
ATOM 790 C C . LEU A 1 99 ? -1.866 6.107 -5.765 1.00 85.88 99 LEU A C 1
ATOM 792 O O . LEU A 1 99 ? -1.142 7.046 -6.086 1.00 85.88 99 LEU A O 1
ATOM 796 N N . ILE A 1 100 ? -1.396 4.881 -5.554 1.00 84.62 100 ILE A N 1
ATOM 797 C CA . ILE A 1 100 ? 0.026 4.536 -5.647 1.00 84.62 100 ILE A CA 1
ATOM 798 C C . ILE A 1 100 ? 0.394 3.869 -6.976 1.00 84.62 100 ILE A C 1
ATOM 800 O O . ILE A 1 100 ? 1.513 3.376 -7.094 1.00 84.62 100 ILE A O 1
ATOM 804 N N . GLY A 1 101 ? -0.514 3.825 -7.959 1.00 81.56 101 GLY A N 1
ATOM 805 C CA . GLY A 1 101 ? -0.242 3.251 -9.282 1.00 81.56 101 GLY A CA 1
ATOM 806 C C . GLY A 1 101 ? -0.053 1.730 -9.256 1.00 81.56 101 GLY A C 1
ATOM 807 O O . GLY A 1 101 ? 0.837 1.192 -9.910 1.00 81.56 101 GLY A O 1
ATOM 808 N N . LEU A 1 102 ? -0.821 1.018 -8.425 1.00 71.06 102 LEU A N 1
ATOM 809 C CA . LEU A 1 102 ? -0.930 -0.450 -8.472 1.00 71.06 102 LEU A CA 1
ATOM 810 C C . LEU A 1 102 ? -2.126 -0.925 -9.312 1.00 71.06 102 LEU A C 1
ATOM 812 O O . LEU A 1 102 ? -2.316 -2.126 -9.477 1.00 71.06 102 LEU A O 1
ATOM 816 N N . VAL A 1 103 ? -2.926 0.004 -9.843 1.00 54.88 103 VAL A N 1
ATOM 817 C CA . VAL A 1 103 ? -4.084 -0.280 -10.702 1.00 54.88 103 VAL A CA 1
ATOM 818 C C . VAL A 1 103 ? -3.932 0.475 -12.022 1.00 54.88 103 VAL A C 1
ATOM 820 O O . VAL A 1 103 ? -4.717 1.364 -12.329 1.00 54.88 103 VAL A O 1
ATOM 823 N N . ASP A 1 104 ? -2.906 0.138 -12.800 1.00 42.97 104 ASP A N 1
ATOM 824 C CA . ASP A 1 104 ? -2.864 0.508 -14.215 1.00 42.97 104 ASP A CA 1
ATOM 825 C C . ASP A 1 104 ? -3.358 -0.687 -15.043 1.00 42.97 104 ASP A C 1
ATOM 827 O O . ASP A 1 104 ? -2.667 -1.692 -15.161 1.00 42.97 104 ASP A O 1
ATOM 831 N N . MET A 1 105 ? -4.578 -0.549 -15.575 1.00 39.81 105 MET A N 1
ATOM 832 C CA . MET A 1 105 ? -5.118 -1.164 -16.802 1.00 39.81 105 MET A CA 1
ATOM 833 C C . MET A 1 105 ? -4.862 -2.672 -17.036 1.00 39.81 105 MET A C 1
ATOM 835 O O . MET A 1 105 ? -3.756 -3.098 -17.361 1.00 39.81 105 MET A O 1
ATOM 839 N N . ASP A 1 106 ? -5.951 -3.450 -16.965 1.00 44.59 106 ASP A N 1
ATOM 840 C CA . ASP A 1 106 ? -6.172 -4.789 -17.542 1.00 44.59 106 ASP A CA 1
ATOM 841 C C . ASP A 1 106 ? -5.031 -5.369 -18.395 1.00 44.59 106 ASP A C 1
ATOM 843 O O . ASP A 1 106 ? -4.936 -5.130 -19.595 1.00 44.59 106 ASP A O 1
ATOM 847 N N . CYS A 1 107 ? -4.222 -6.233 -17.787 1.00 37.59 107 CYS A N 1
ATOM 848 C CA . CYS A 1 107 ? -3.673 -7.420 -18.442 1.00 37.59 107 CYS A CA 1
ATOM 849 C C . CYS A 1 107 ? -3.599 -8.507 -17.365 1.00 37.59 107 CYS A C 1
ATOM 851 O O . CYS A 1 107 ? -2.573 -8.635 -16.697 1.00 37.59 107 CYS A O 1
ATOM 853 N N . GLY A 1 108 ? -4.694 -9.238 -17.133 1.00 46.75 108 GLY A N 1
ATOM 854 C CA . GLY A 1 108 ? -4.656 -10.447 -16.306 1.00 46.75 108 GLY A CA 1
ATOM 855 C C . GLY A 1 108 ? -3.522 -11.365 -16.772 1.00 46.75 108 GLY A C 1
ATOM 856 O O . GLY A 1 108 ? -3.350 -11.585 -17.970 1.00 46.75 108 GLY A O 1
ATOM 857 N N . GLY A 1 109 ? -2.693 -11.815 -15.834 1.00 56.12 109 GLY A N 1
ATOM 858 C CA . GLY A 1 109 ? -1.680 -12.830 -16.093 1.00 56.12 109 GLY A CA 1
ATOM 859 C C . GLY A 1 109 ? -2.260 -14.203 -15.779 1.00 56.12 109 GLY A C 1
ATOM 860 O O . GLY A 1 109 ? -3.012 -14.349 -14.814 1.00 56.12 109 GLY A O 1
ATOM 861 N N . SER A 1 110 ? -1.907 -15.222 -16.557 1.00 58.50 110 SER A N 1
ATOM 862 C CA . SER A 1 110 ? -2.221 -16.594 -16.177 1.00 58.50 110 SER A CA 1
ATOM 863 C C . SER A 1 110 ? -1.133 -17.154 -15.263 1.00 58.50 110 SER A C 1
ATOM 865 O O . SER A 1 110 ? 0.064 -17.022 -15.522 1.00 58.50 110 SER A O 1
ATOM 867 N N . VAL A 1 111 ? -1.549 -17.745 -14.146 1.00 67.81 111 VAL A N 1
ATOM 868 C CA . VAL A 1 111 ? -0.664 -18.427 -13.200 1.00 67.81 111 VAL A CA 1
ATOM 869 C C . VAL A 1 111 ? -0.976 -19.913 -13.255 1.00 67.81 111 VAL A C 1
ATOM 871 O O . VAL A 1 111 ? -2.101 -20.339 -12.998 1.00 67.81 111 VAL A O 1
ATOM 874 N N . LEU A 1 112 ? 0.037 -20.711 -13.590 1.00 66.31 112 LEU A N 1
ATOM 875 C CA . LEU A 1 112 ? -0.052 -22.165 -13.575 1.00 66.31 112 LEU A CA 1
ATOM 876 C C . LEU A 1 112 ? 0.247 -22.682 -12.166 1.00 66.31 112 LEU A C 1
ATOM 878 O O . LEU A 1 112 ? 1.367 -22.569 -11.668 1.00 66.31 112 LEU A O 1
ATOM 882 N N . VAL A 1 113 ? -0.750 -23.281 -11.531 1.00 70.12 113 VAL A N 1
ATOM 883 C CA . VAL A 1 113 ? -0.645 -23.891 -10.207 1.00 70.12 113 VAL A CA 1
ATOM 884 C C . VAL A 1 113 ? -0.565 -25.397 -10.392 1.00 70.12 113 VAL A C 1
ATOM 886 O O . VAL A 1 113 ? -1.508 -26.029 -10.865 1.00 70.12 113 VAL A O 1
ATOM 889 N N . ARG A 1 114 ? 0.572 -25.989 -10.022 1.00 61.09 114 ARG A N 1
ATOM 890 C CA . ARG A 1 114 ? 0.768 -27.441 -10.065 1.00 61.09 114 ARG A CA 1
ATOM 891 C C . ARG A 1 114 ? 0.546 -28.047 -8.684 1.00 61.09 114 ARG A C 1
ATOM 893 O O . ARG A 1 114 ? 1.168 -27.627 -7.711 1.00 61.09 114 ARG A O 1
ATOM 900 N N . HIS A 1 115 ? -0.308 -29.060 -8.612 1.00 60.41 115 HIS A N 1
ATOM 901 C CA . HIS A 1 115 ? -0.470 -29.893 -7.434 1.00 60.41 115 HIS A CA 1
ATOM 902 C C . HIS A 1 115 ? 0.779 -30.765 -7.254 1.00 60.41 115 HIS A C 1
ATOM 904 O O . HIS A 1 115 ? 1.144 -31.530 -8.147 1.00 60.41 115 HIS A O 1
ATOM 910 N N . LEU A 1 116 ? 1.446 -30.628 -6.103 1.00 48.28 116 LEU A N 1
ATOM 911 C CA . LEU A 1 116 ? 2.755 -31.240 -5.843 1.00 48.28 116 LEU A CA 1
ATOM 912 C C . LEU A 1 116 ? 2.700 -32.778 -5.753 1.00 48.28 116 LEU A C 1
ATOM 914 O O . LEU A 1 116 ? 3.729 -33.426 -5.905 1.00 48.28 116 LEU A O 1
ATOM 918 N N . ILE A 1 117 ? 1.515 -33.343 -5.491 1.00 55.34 117 ILE A N 1
ATOM 919 C CA . ILE A 1 117 ? 1.320 -34.772 -5.200 1.00 55.34 117 ILE A CA 1
ATOM 920 C C . ILE A 1 117 ? 0.716 -35.507 -6.402 1.00 55.34 117 ILE A C 1
ATOM 922 O O . ILE A 1 117 ? 1.227 -36.546 -6.804 1.00 55.34 117 ILE A O 1
ATOM 926 N N . ASP A 1 118 ? -0.311 -34.932 -7.033 1.00 56.56 118 ASP A N 1
ATOM 927 C CA . ASP A 1 118 ? -1.058 -35.619 -8.103 1.00 56.56 118 ASP A CA 1
ATOM 928 C C . ASP A 1 118 ? -0.599 -35.232 -9.515 1.00 56.56 118 ASP A C 1
ATOM 930 O O . ASP A 1 118 ? -1.174 -35.675 -10.506 1.00 56.56 118 ASP A O 1
ATOM 934 N N . ASN A 1 119 ? 0.414 -34.366 -9.625 1.00 57.44 119 ASN A N 1
ATOM 935 C CA . ASN A 1 119 ? 0.953 -33.853 -10.889 1.00 57.44 119 ASN A CA 1
ATOM 936 C C . ASN A 1 119 ? -0.089 -33.138 -11.787 1.00 57.44 119 ASN A C 1
ATOM 938 O O . ASN A 1 119 ? 0.144 -32.900 -12.973 1.00 57.44 119 ASN A O 1
ATOM 942 N N . VAL A 1 120 ? -1.238 -32.761 -11.218 1.00 65.25 120 VAL A N 1
ATOM 943 C CA . VAL A 1 120 ? -2.296 -31.988 -11.881 1.00 65.25 120 VAL A CA 1
ATOM 944 C C . VAL A 1 120 ? -1.868 -30.526 -11.959 1.00 65.25 120 VAL A C 1
ATOM 946 O O . VAL A 1 120 ? -1.409 -29.965 -10.970 1.00 65.25 120 VAL A O 1
ATOM 949 N N . SER A 1 121 ? -2.018 -29.890 -13.120 1.00 66.44 121 SER A N 1
ATOM 950 C CA . SER A 1 121 ? -1.755 -28.456 -13.290 1.00 66.44 121 SER A CA 1
ATOM 951 C C . SER A 1 121 ? -3.051 -27.727 -13.636 1.00 66.44 121 SER A C 1
ATOM 953 O O . SER A 1 121 ? -3.795 -28.180 -14.503 1.00 66.44 121 SER A O 1
ATOM 955 N N . LEU A 1 122 ? -3.318 -26.618 -12.951 1.00 70.81 122 LEU A N 1
ATOM 956 C CA . LEU A 1 122 ? -4.463 -25.744 -13.181 1.00 70.81 122 LEU A CA 1
ATOM 957 C C . LEU A 1 122 ? -3.955 -24.362 -13.563 1.00 70.81 122 LEU A C 1
ATOM 959 O O . LEU A 1 122 ? -3.121 -23.789 -12.867 1.00 70.81 122 LEU A O 1
ATOM 963 N N . GLU A 1 123 ? -4.452 -23.829 -14.669 1.00 68.81 123 GLU A N 1
ATOM 964 C CA . GLU A 1 123 ? -4.168 -22.460 -15.075 1.00 68.81 123 GLU A CA 1
ATOM 965 C C . GLU A 1 123 ? -5.276 -21.553 -14.544 1.00 68.81 123 GLU A C 1
ATOM 967 O O . GLU A 1 123 ? -6.454 -21.768 -14.829 1.00 68.81 123 GLU A O 1
ATOM 972 N N . VAL A 1 124 ? -4.902 -20.557 -13.744 1.00 75.88 124 VAL A N 1
ATOM 973 C CA . VAL A 1 124 ? -5.834 -19.567 -13.203 1.00 75.88 124 VAL A CA 1
ATOM 974 C C . VAL A 1 124 ? -5.496 -18.185 -13.726 1.00 75.88 124 VAL A C 1
ATOM 976 O O . VAL A 1 124 ? -4.350 -17.741 -13.676 1.00 75.88 124 VAL A O 1
ATOM 979 N N . GLN A 1 125 ? -6.521 -17.504 -14.229 1.00 67.38 125 GLN A N 1
ATOM 980 C CA . GLN A 1 125 ? -6.432 -16.095 -14.575 1.00 67.38 125 GLN A CA 1
ATOM 981 C C . GLN A 1 125 ? -6.439 -15.295 -13.283 1.00 67.38 125 GLN A C 1
ATOM 983 O O . GLN A 1 125 ? -7.381 -15.378 -12.496 1.00 67.38 125 GLN A O 1
ATOM 988 N N . VAL A 1 126 ? -5.385 -14.522 -13.069 1.00 67.62 126 VAL A N 1
ATOM 989 C CA . VAL A 1 126 ? -5.309 -13.589 -11.955 1.00 67.62 126 VAL A CA 1
ATOM 990 C C . VAL A 1 126 ? -4.997 -12.197 -12.473 1.00 67.62 126 VAL A C 1
ATOM 992 O O . VAL A 1 126 ? -4.323 -12.042 -13.494 1.00 67.62 126 VAL A O 1
ATOM 995 N N . PRO A 1 127 ? -5.473 -11.146 -11.788 1.00 59.22 127 PRO A N 1
ATOM 996 C CA . PRO A 1 127 ? -5.068 -9.789 -12.116 1.00 59.22 127 PRO A CA 1
ATOM 997 C C . PRO A 1 127 ? -3.536 -9.700 -12.159 1.00 59.22 127 PRO A C 1
ATOM 999 O O . PRO A 1 127 ? -2.857 -10.379 -11.389 1.00 59.22 127 PRO A O 1
ATOM 1002 N N . ARG A 1 128 ? -2.964 -8.843 -13.015 1.00 53.84 128 ARG A N 1
ATOM 1003 C CA . ARG A 1 128 ? -1.496 -8.657 -13.110 1.00 53.84 128 ARG A CA 1
ATOM 1004 C C . ARG A 1 128 ? -0.833 -8.318 -11.769 1.00 53.84 128 ARG A C 1
ATOM 1006 O O . ARG A 1 128 ? 0.361 -8.535 -11.586 1.00 53.84 128 ARG A O 1
ATOM 1013 N N . HIS A 1 129 ? -1.628 -7.770 -10.854 1.00 55.28 129 HIS A N 1
ATOM 1014 C CA . HIS A 1 129 ? -1.262 -7.401 -9.488 1.00 55.28 129 HIS A CA 1
ATOM 1015 C C . HIS A 1 129 ? -2.073 -8.176 -8.442 1.00 55.28 129 HIS A C 1
ATOM 1017 O O . HIS A 1 129 ? -2.189 -7.746 -7.297 1.00 55.28 129 HIS A O 1
ATOM 1023 N N . GLY A 1 130 ? -2.649 -9.309 -8.847 1.00 58.78 130 GLY A N 1
ATOM 1024 C CA . GLY A 1 130 ? -3.358 -10.226 -7.976 1.00 58.78 130 GLY A CA 1
ATOM 1025 C C . GLY A 1 130 ? -2.427 -10.701 -6.873 1.00 58.78 130 GLY A C 1
ATOM 1026 O O . GLY A 1 130 ? -1.283 -11.096 -7.099 1.00 58.78 130 GLY A O 1
ATOM 1027 N N . THR A 1 131 ? -2.916 -10.625 -5.651 1.00 65.31 131 THR A N 1
ATOM 1028 C CA . THR A 1 131 ? -2.249 -11.174 -4.485 1.00 65.31 131 THR A CA 1
ATOM 1029 C C . THR A 1 131 ? -2.387 -12.693 -4.479 1.00 65.31 131 THR A C 1
ATOM 1031 O O . THR A 1 131 ? -3.190 -13.288 -5.200 1.00 65.31 131 THR A O 1
ATOM 1034 N N . PHE A 1 132 ? -1.649 -13.356 -3.595 1.00 60.47 132 PHE A N 1
ATOM 1035 C CA . PHE A 1 132 ? -1.838 -14.787 -3.366 1.00 60.47 132 PHE A CA 1
ATOM 1036 C C . PHE A 1 132 ? -3.282 -15.137 -2.954 1.00 60.47 132 PHE A C 1
ATOM 1038 O O . PHE A 1 132 ? -3.737 -16.254 -3.189 1.00 60.47 132 PHE A O 1
ATOM 1045 N N . TRP A 1 133 ? -4.024 -14.183 -2.381 1.00 68.88 133 TRP A N 1
ATOM 1046 C CA . TRP A 1 133 ? -5.445 -14.349 -2.090 1.00 68.88 133 TRP A CA 1
ATOM 1047 C C . TRP A 1 133 ? -6.285 -14.429 -3.369 1.00 68.88 133 TRP A C 1
ATOM 1049 O O . TRP A 1 133 ? -7.146 -15.295 -3.463 1.00 68.88 133 TRP A O 1
ATOM 1059 N N . ASP A 1 134 ? -5.982 -13.618 -4.383 1.00 71.62 134 ASP A N 1
ATOM 1060 C CA . ASP A 1 134 ? -6.665 -13.663 -5.681 1.00 71.62 134 ASP A CA 1
ATOM 1061 C C . ASP A 1 134 ? -6.383 -14.982 -6.414 1.00 71.62 134 ASP A C 1
ATOM 1063 O O . ASP A 1 134 ? -7.289 -15.572 -6.998 1.00 71.62 134 ASP A O 1
ATOM 1067 N N . VAL A 1 135 ? -5.158 -15.512 -6.290 1.00 69.94 135 VAL A N 1
ATOM 1068 C CA . VAL A 1 135 ? -4.803 -16.858 -6.781 1.00 69.94 135 VAL A CA 1
ATOM 1069 C C . VAL A 1 135 ? -5.613 -17.932 -6.052 1.00 69.94 135 VAL A C 1
ATOM 1071 O O . VAL A 1 135 ? -6.213 -18.794 -6.690 1.00 69.94 135 VAL A O 1
ATOM 1074 N N . LYS A 1 136 ? -5.669 -17.884 -4.715 1.00 69.38 136 LYS A N 1
ATOM 1075 C CA . LYS A 1 136 ? -6.457 -18.834 -3.913 1.00 69.38 136 LYS A CA 1
ATOM 1076 C C . LYS A 1 136 ? -7.941 -18.769 -4.239 1.00 69.38 136 LYS A C 1
ATOM 1078 O O . LYS A 1 136 ? -8.580 -19.811 -4.321 1.00 69.38 136 LYS A O 1
ATOM 1083 N N . ARG A 1 137 ? -8.479 -17.567 -4.424 1.00 71.81 137 ARG A N 1
ATOM 1084 C CA . ARG A 1 137 ? -9.873 -17.347 -4.792 1.00 71.81 137 ARG A CA 1
ATOM 1085 C C . ARG A 1 137 ? -10.179 -17.935 -6.163 1.00 71.81 137 ARG A C 1
ATOM 1087 O O . ARG A 1 137 ? -11.093 -18.746 -6.259 1.00 71.81 137 ARG A O 1
ATOM 1094 N N . ALA A 1 138 ? -9.371 -17.617 -7.175 1.00 75.44 138 ALA A N 1
ATOM 1095 C CA . ALA A 1 138 ? -9.530 -18.175 -8.516 1.00 75.44 138 ALA A CA 1
ATOM 1096 C C . ALA A 1 138 ? -9.456 -19.714 -8.507 1.0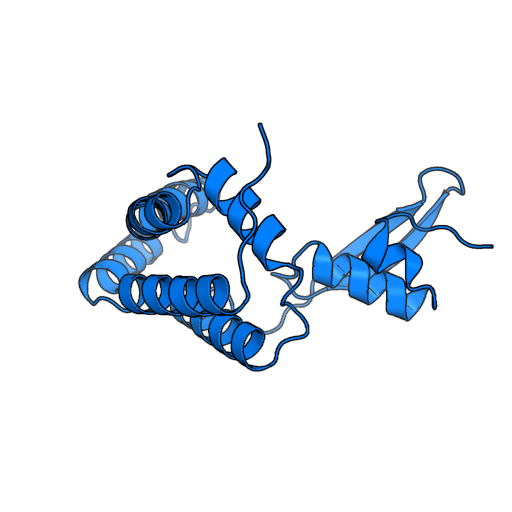0 75.44 138 ALA A C 1
ATOM 1098 O O . ALA A 1 138 ? -10.247 -20.382 -9.167 1.00 75.44 138 ALA A O 1
ATOM 1099 N N . LEU A 1 139 ? -8.554 -20.295 -7.708 1.00 71.31 139 LEU A N 1
ATOM 1100 C CA . LEU A 1 139 ? -8.456 -21.748 -7.538 1.00 71.31 139 LEU A CA 1
ATOM 1101 C C . LEU A 1 139 ? -9.652 -22.349 -6.788 1.00 71.31 139 LEU A C 1
ATOM 1103 O O . LEU A 1 139 ? -10.102 -23.431 -7.151 1.00 71.31 139 LEU A O 1
ATOM 1107 N N . SER A 1 140 ? -10.163 -21.674 -5.757 1.00 72.06 140 SER A N 1
ATOM 1108 C CA . SER A 1 140 ? -11.338 -22.103 -4.985 1.00 72.06 140 SER A CA 1
ATOM 1109 C C . SER A 1 140 ? -12.593 -22.139 -5.851 1.00 72.06 140 SER A C 1
ATOM 1111 O O . SER A 1 140 ? -13.329 -23.122 -5.819 1.00 72.06 140 SER A O 1
ATOM 1113 N N . GLU A 1 141 ? -12.799 -21.100 -6.665 1.00 74.00 141 GLU A N 1
ATOM 1114 C CA . GLU A 1 141 ? -13.902 -21.007 -7.626 1.00 74.00 141 GLU A CA 1
ATOM 1115 C C . GLU A 1 141 ? -13.796 -22.104 -8.701 1.00 74.00 141 GLU A C 1
ATOM 1117 O O . GLU A 1 141 ? -14.791 -22.754 -9.018 1.00 74.00 141 GLU A O 1
ATOM 1122 N N . LEU A 1 142 ? -12.588 -22.377 -9.209 1.00 72.50 142 LEU A N 1
ATOM 1123 C CA . LEU A 1 142 ? -12.357 -23.394 -10.242 1.00 72.50 142 LEU A CA 1
ATOM 1124 C C . LEU A 1 142 ? -12.478 -24.835 -9.712 1.00 72.50 142 LEU A C 1
ATOM 1126 O O . LEU A 1 142 ? -12.943 -25.727 -10.422 1.00 72.50 142 LEU A O 1
ATOM 1130 N N . ALA A 1 143 ? -12.039 -25.081 -8.476 1.00 70.00 143 ALA A N 1
ATOM 1131 C CA . ALA A 1 143 ? -12.056 -26.404 -7.853 1.00 70.00 143 ALA A CA 1
ATOM 1132 C C . ALA A 1 143 ? -13.341 -26.694 -7.057 1.00 70.00 143 ALA A C 1
ATOM 1134 O O . ALA A 1 143 ? -13.536 -27.833 -6.633 1.00 70.00 143 ALA A O 1
ATOM 1135 N N . GLY A 1 144 ? -14.197 -25.688 -6.835 1.00 69.62 144 GLY A N 1
ATOM 1136 C CA . GLY A 1 144 ? -15.419 -25.806 -6.035 1.00 69.62 144 GLY A CA 1
ATOM 1137 C C . GLY A 1 144 ? -15.157 -26.166 -4.569 1.00 69.62 144 GLY A C 1
ATOM 1138 O O . GLY A 1 144 ? -15.940 -26.906 -3.977 1.00 69.62 144 GLY A O 1
ATOM 1139 N N . SER A 1 145 ? -14.033 -25.714 -3.998 1.00 65.88 145 SER A N 1
ATOM 1140 C CA . SER A 1 145 ? -13.592 -26.109 -2.653 1.00 65.88 145 SER A CA 1
ATOM 1141 C C . SER A 1 145 ? -13.024 -24.941 -1.846 1.00 65.88 145 SER A C 1
ATOM 1143 O O . SER A 1 145 ? -11.891 -24.506 -2.066 1.00 65.88 145 SER A O 1
ATOM 1145 N N . ASP A 1 146 ? -13.775 -24.516 -0.827 1.00 64.12 146 ASP A N 1
ATOM 1146 C CA . ASP A 1 146 ? -13.400 -23.439 0.104 1.00 64.12 146 ASP A CA 1
ATOM 1147 C C . ASP A 1 146 ? -12.214 -23.798 1.022 1.00 64.12 146 ASP A C 1
ATOM 1149 O O . ASP A 1 146 ? -11.668 -22.942 1.731 1.00 64.12 146 ASP A O 1
ATOM 1153 N N . GLU A 1 147 ? -11.762 -25.059 1.025 1.00 60.81 147 GLU A N 1
ATOM 1154 C CA . GLU A 1 147 ? -10.549 -25.452 1.752 1.00 60.81 147 GLU A CA 1
ATOM 1155 C C . GLU A 1 147 ? -9.291 -24.778 1.182 1.00 60.81 147 GLU A C 1
ATOM 1157 O O . GLU A 1 147 ? -8.332 -24.540 1.923 1.00 60.81 147 GLU A O 1
ATOM 1162 N N . ILE A 1 148 ? -9.308 -24.390 -0.097 1.00 60.19 148 ILE A N 1
ATOM 1163 C CA . ILE A 1 148 ? -8.192 -23.708 -0.764 1.00 60.19 148 ILE A CA 1
ATOM 1164 C C . ILE A 1 148 ? -7.998 -22.294 -0.201 1.00 60.19 148 ILE A C 1
ATOM 1166 O O . ILE A 1 148 ? -6.863 -21.878 0.057 1.00 60.19 148 ILE A O 1
ATOM 1170 N N . LEU A 1 149 ? -9.093 -21.577 0.070 1.00 56.19 149 LEU A N 1
ATOM 1171 C CA . LEU A 1 149 ? -9.060 -20.245 0.680 1.00 56.19 149 LEU A CA 1
ATOM 1172 C C . LEU A 1 149 ? -8.472 -20.294 2.097 1.00 56.19 149 LEU A C 1
ATOM 1174 O O . LEU A 1 149 ? -7.584 -19.506 2.435 1.00 56.19 149 LEU A O 1
ATOM 1178 N N . ASN A 1 150 ? -8.912 -21.271 2.893 1.00 52.47 150 ASN A N 1
ATOM 1179 C CA . ASN A 1 150 ? -8.619 -21.342 4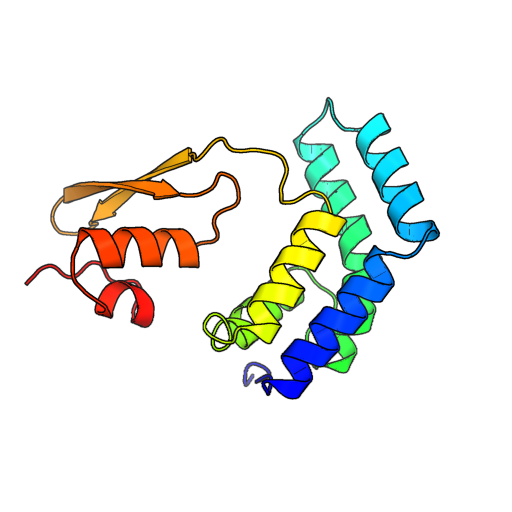.325 1.00 52.47 150 ASN A CA 1
ATOM 1180 C C . ASN A 1 150 ? -7.288 -22.029 4.662 1.00 52.47 150 ASN A C 1
ATOM 1182 O O . ASN A 1 150 ? -6.587 -21.601 5.576 1.00 52.47 150 ASN A O 1
ATOM 1186 N N . LYS A 1 151 ? -6.920 -23.089 3.935 1.00 55.19 151 LYS A N 1
ATOM 1187 C CA . LYS A 1 151 ? -5.729 -23.905 4.233 1.00 55.19 151 LYS A CA 1
ATOM 1188 C C . LYS A 1 151 ? -4.613 -23.736 3.205 1.00 55.19 151 LYS A C 1
ATOM 1190 O O . LYS A 1 151 ? -3.480 -24.109 3.484 1.00 55.19 151 LYS A O 1
ATOM 1195 N N . GLY A 1 152 ? -4.904 -23.167 2.030 1.00 50.00 152 GLY A N 1
ATOM 1196 C CA . GLY A 1 152 ? -3.939 -23.077 0.930 1.00 50.00 152 GLY A CA 1
ATOM 1197 C C . GLY A 1 152 ? -3.539 -24.437 0.355 1.00 50.00 152 GLY A C 1
ATOM 1198 O O . GLY A 1 152 ? -2.497 -24.535 -0.286 1.00 50.00 152 GLY A O 1
ATOM 1199 N N . VAL A 1 153 ? -4.343 -25.475 0.600 1.00 56.22 153 VAL A N 1
ATOM 1200 C CA . VAL A 1 153 ? -4.104 -26.832 0.106 1.00 56.22 153 VAL A CA 1
ATOM 1201 C C . VAL A 1 153 ? -5.130 -27.135 -0.973 1.00 56.22 153 VAL A C 1
ATOM 1203 O O . VAL A 1 153 ? -6.330 -26.973 -0.760 1.00 56.22 153 VAL A O 1
ATOM 1206 N N . LEU A 1 154 ? -4.648 -27.579 -2.129 1.00 50.91 154 LEU A N 1
ATOM 1207 C CA . LEU A 1 154 ? -5.482 -27.989 -3.250 1.00 50.91 154 LEU A CA 1
ATOM 1208 C C . LEU A 1 154 ? -5.857 -29.471 -3.092 1.00 50.91 154 LEU A C 1
ATOM 1210 O O . LEU A 1 154 ? -5.398 -30.316 -3.845 1.00 50.91 154 LEU A O 1
ATOM 1214 N N . CYS A 1 155 ? -6.654 -29.805 -2.076 1.00 46.72 155 CYS A N 1
ATOM 1215 C CA . CYS A 1 155 ? -7.154 -31.170 -1.914 1.00 46.72 155 CYS A CA 1
ATOM 1216 C C . CYS A 1 155 ? -8.347 -31.393 -2.846 1.00 46.72 155 CYS A C 1
ATOM 1218 O O . CYS A 1 155 ? -9.412 -30.808 -2.644 1.00 46.72 155 CYS A O 1
ATOM 1220 N N . ARG A 1 156 ? -8.193 -32.269 -3.840 1.00 43.69 156 ARG A N 1
ATOM 1221 C CA . ARG A 1 156 ? -9.335 -32.862 -4.540 1.00 43.69 156 ARG A CA 1
ATOM 1222 C C . ARG A 1 156 ? -9.700 -34.159 -3.810 1.00 43.69 156 ARG A C 1
ATOM 1224 O O . ARG A 1 156 ? -8.822 -34.992 -3.604 1.00 43.69 156 ARG A O 1
ATOM 1231 N N . ARG A 1 157 ? -10.950 -34.287 -3.357 1.00 43.19 157 ARG A N 1
ATOM 1232 C CA . ARG A 1 157 ? -11.505 -35.576 -2.911 1.00 43.19 157 ARG A CA 1
ATOM 1233 C C . ARG A 1 157 ? -11.858 -36.443 -4.110 1.00 43.19 157 ARG A C 1
ATOM 1235 O O . ARG A 1 157 ? -12.247 -35.856 -5.146 1.00 43.19 157 ARG A O 1
#